Protein AF-A0A7K2FPX6-F1 (afdb_monomer_lite)

Secondary structure (DSSP, 8-state):
------------TT-TT-B-TT--SHHHHHHHHHHHHSTTTSTT--SSS-S-HHHHHHHHHHHHHHT--SS-TT-B-HHHHHHHHTT-

pLDDT: mean 78.89, std 17.48, range [38.59, 93.38]

Sequence (88 aa):
MTITPATTAPADPDGPGTLREGDSGPGVTELRERLLRIPDVFRDGSPSGGYDAVLAEAVARFQVWYGVSGDERGVYGDDTRRALESRT

Foldseek 3Di:
DDDDPPPDQPCDPVGRQKFAAPGDDPSQLVLQVLLVVPPPLLPVGDSDDGLHPSQLSSLLSQCVVQVQDPDDRSIDDDSSVVVSVVPD

Radius of gyration: 13.15 Å; chains: 1; bounding box: 46×28×26 Å

Structure (mmCIF, N/CA/C/O backbone):
data_AF-A0A7K2FPX6-F1
#
_entry.id   AF-A0A7K2FPX6-F1
#
loop_
_atom_site.group_PDB
_atom_site.id
_atom_site.type_symbol
_atom_site.label_atom_id
_atom_site.label_alt_id
_atom_site.label_comp_id
_atom_site.label_asym_id
_atom_site.label_entity_id
_atom_site.label_seq_id
_atom_site.pdbx_PDB_ins_code
_atom_site.Cartn_x
_atom_site.Cartn_y
_atom_site.Cartn_z
_atom_site.occupancy
_atom_site.B_iso_or_equiv
_atom_site.auth_seq_id
_atom_site.auth_comp_id
_atom_site.auth_asym_id
_atom_site.auth_atom_id
_atom_site.pdbx_PDB_model_num
ATOM 1 N N . MET A 1 1 ? 34.452 12.456 -13.156 1.00 45.50 1 MET A N 1
ATOM 2 C CA . MET A 1 1 ? 33.160 12.959 -13.668 1.00 45.50 1 MET A CA 1
ATOM 3 C C . MET A 1 1 ? 32.063 12.447 -12.750 1.00 45.50 1 MET A C 1
ATOM 5 O O . MET A 1 1 ? 32.095 11.285 -12.377 1.00 45.50 1 MET A O 1
ATOM 9 N N . THR A 1 2 ? 31.207 13.353 -12.300 1.00 40.88 2 THR A N 1
ATOM 10 C CA . THR A 1 2 ? 30.126 13.229 -11.309 1.00 40.88 2 THR A CA 1
ATOM 11 C C . THR A 1 2 ? 28.820 12.672 -11.910 1.00 40.88 2 THR A C 1
ATOM 13 O O . THR A 1 2 ? 28.585 12.927 -13.085 1.00 40.88 2 THR A O 1
ATOM 16 N N . ILE A 1 3 ? 27.994 12.027 -11.051 1.00 42.56 3 ILE A N 1
ATOM 17 C CA . ILE A 1 3 ? 26.515 11.774 -11.076 1.00 42.56 3 ILE A CA 1
ATOM 18 C C . ILE A 1 3 ? 25.925 10.991 -12.284 1.00 42.56 3 ILE A C 1
ATOM 20 O O . ILE A 1 3 ? 26.316 11.243 -13.409 1.00 42.56 3 ILE A O 1
ATOM 24 N N . THR A 1 4 ? 24.966 10.047 -12.245 1.00 38.59 4 THR A N 1
ATOM 25 C CA . THR A 1 4 ? 24.047 9.380 -11.279 1.00 38.59 4 THR A CA 1
ATOM 26 C C . THR A 1 4 ? 23.272 8.323 -12.107 1.00 38.59 4 THR A C 1
ATOM 28 O O . THR A 1 4 ? 22.844 8.687 -13.204 1.00 38.59 4 THR A O 1
ATOM 31 N N . PRO A 1 5 ? 23.005 7.074 -11.665 1.00 42.78 5 PRO A N 1
ATOM 32 C CA . PRO A 1 5 ? 22.074 6.203 -12.380 1.00 42.78 5 PRO A CA 1
ATOM 33 C C . PRO A 1 5 ? 20.647 6.488 -11.893 1.00 42.78 5 PRO A C 1
ATOM 35 O O . PRO A 1 5 ? 20.159 5.853 -10.967 1.00 42.78 5 PRO A O 1
ATOM 38 N N . ALA A 1 6 ? 19.977 7.467 -12.492 1.00 45.03 6 ALA A N 1
ATOM 39 C CA . ALA A 1 6 ? 18.525 7.578 -12.399 1.00 45.03 6 ALA A CA 1
ATOM 40 C C . ALA A 1 6 ? 17.971 7.272 -13.786 1.00 45.03 6 ALA A C 1
ATOM 42 O O . ALA A 1 6 ? 17.680 8.177 -14.568 1.00 45.03 6 ALA A O 1
ATOM 43 N N . THR A 1 7 ? 17.900 5.978 -14.112 1.00 42.09 7 THR A N 1
ATOM 44 C CA . THR A 1 7 ? 17.024 5.520 -15.189 1.00 42.09 7 THR A CA 1
ATOM 45 C C . THR A 1 7 ? 15.639 6.032 -14.848 1.00 42.09 7 THR A C 1
ATOM 47 O O . THR A 1 7 ? 15.041 5.672 -13.836 1.00 42.09 7 THR A O 1
ATOM 50 N N . THR A 1 8 ? 15.229 6.973 -15.677 1.00 41.47 8 THR A N 1
ATOM 51 C CA . THR A 1 8 ? 13.956 7.655 -15.734 1.00 41.47 8 THR A CA 1
ATOM 52 C C . THR A 1 8 ? 12.856 6.613 -15.568 1.00 41.47 8 THR A C 1
ATOM 54 O O . THR A 1 8 ? 12.672 5.775 -16.448 1.00 41.47 8 THR A O 1
ATOM 57 N N . ALA A 1 9 ? 12.151 6.634 -14.433 1.00 47.50 9 ALA A N 1
ATOM 58 C CA . ALA A 1 9 ? 10.816 6.056 -14.401 1.00 47.50 9 ALA A CA 1
ATOM 59 C C . ALA A 1 9 ? 10.047 6.747 -15.539 1.00 47.50 9 ALA A C 1
ATOM 61 O O . ALA A 1 9 ? 10.101 7.985 -15.600 1.00 47.50 9 ALA A O 1
ATOM 62 N N . PRO A 1 10 ? 9.439 6.014 -16.485 1.00 42.72 10 PRO A N 1
ATOM 63 C CA . PRO A 1 10 ? 8.562 6.653 -17.446 1.00 42.72 10 PRO A CA 1
ATOM 64 C C . PRO A 1 10 ? 7.518 7.419 -16.631 1.00 42.72 10 PRO A C 1
ATOM 66 O O . PRO A 1 10 ? 6.810 6.862 -15.802 1.00 42.72 10 PRO A O 1
ATOM 69 N N . ALA A 1 11 ? 7.509 8.742 -16.767 1.00 41.69 11 ALA A N 1
ATOM 70 C CA . ALA A 1 11 ? 6.390 9.531 -16.298 1.00 41.69 11 ALA A CA 1
ATOM 71 C C . ALA A 1 11 ? 5.252 9.215 -17.268 1.00 41.69 11 ALA A C 1
ATOM 73 O O . ALA A 1 11 ? 5.188 9.790 -18.356 1.00 41.69 11 ALA A O 1
ATOM 74 N N . ASP A 1 12 ? 4.442 8.216 -16.924 1.00 39.62 12 ASP A N 1
ATOM 75 C CA . ASP A 1 12 ? 3.271 7.836 -17.697 1.00 39.62 12 ASP A CA 1
ATOM 76 C C . ASP A 1 12 ? 2.346 9.047 -17.926 1.00 39.62 12 ASP A C 1
ATOM 78 O O . ASP A 1 12 ? 2.187 9.906 -17.049 1.00 39.62 12 ASP A O 1
ATOM 82 N N . PRO A 1 13 ? 1.707 9.132 -19.106 1.00 40.34 13 PRO A N 1
ATOM 83 C CA . PRO A 1 13 ? 0.802 10.224 -19.463 1.00 40.34 13 PRO A CA 1
ATOM 84 C C . PRO A 1 13 ? -0.496 10.251 -18.632 1.00 40.34 13 PRO A C 1
ATOM 86 O O . PRO A 1 13 ? -1.232 11.232 -18.707 1.00 40.34 13 PRO A O 1
ATOM 89 N N . ASP A 1 14 ? -0.753 9.221 -17.818 1.00 45.47 14 ASP A N 1
ATOM 90 C CA . ASP A 1 14 ? -1.863 9.133 -16.855 1.00 45.47 14 ASP A CA 1
ATOM 91 C C . ASP A 1 14 ? -1.637 9.968 -15.573 1.00 45.47 14 ASP A C 1
ATOM 93 O O . ASP A 1 14 ? -2.503 10.030 -14.700 1.00 45.47 14 ASP A O 1
ATOM 97 N N . GLY A 1 15 ? -0.491 10.649 -15.465 1.00 43.25 15 GLY A N 1
ATOM 98 C CA . GLY A 1 15 ? -0.115 11.492 -14.330 1.00 43.25 15 GLY A CA 1
ATOM 99 C C . GLY A 1 15 ? 1.023 10.884 -13.504 1.00 43.25 15 GLY A C 1
ATOM 100 O O . GLY A 1 15 ? 1.280 9.681 -13.572 1.00 43.25 15 GLY A O 1
ATOM 101 N N . PRO A 1 16 ? 1.753 11.698 -12.717 1.00 51.53 16 PRO A N 1
ATOM 102 C CA . PRO A 1 16 ? 2.907 11.219 -11.969 1.00 51.53 16 PRO A CA 1
ATOM 103 C C . PRO A 1 16 ? 2.509 10.118 -10.967 1.00 51.53 16 PRO A C 1
ATOM 105 O O . PRO A 1 16 ? 1.856 10.363 -9.950 1.00 51.53 16 PRO A O 1
ATOM 108 N N . GLY A 1 17 ? 2.952 8.891 -11.251 1.00 67.06 17 GLY A N 1
ATOM 109 C CA . GLY A 1 17 ? 3.055 7.788 -10.296 1.00 67.06 17 GLY A CA 1
ATOM 110 C C . GLY A 1 17 ? 1.923 6.755 -10.283 1.00 67.06 17 GLY A C 1
ATOM 111 O O . GLY A 1 17 ? 1.787 6.069 -9.266 1.00 67.06 17 GLY A O 1
ATOM 112 N N . THR A 1 18 ? 1.115 6.644 -11.338 1.00 82.69 18 THR A N 1
ATOM 113 C CA . THR A 1 18 ? 0.245 5.468 -11.498 1.00 82.69 18 THR A CA 1
ATOM 114 C C . THR A 1 18 ? 1.086 4.278 -11.962 1.00 8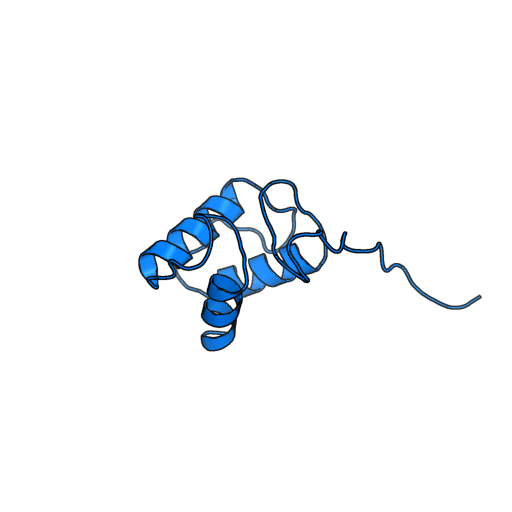2.69 18 THR A C 1
ATOM 116 O O . THR A 1 18 ? 1.807 4.397 -12.945 1.00 82.69 18 THR A O 1
ATOM 119 N N . LEU A 1 19 ? 1.012 3.141 -11.266 1.00 88.06 19 LEU A N 1
ATOM 120 C CA . LEU A 1 19 ? 1.772 1.925 -11.587 1.00 88.06 19 LEU A CA 1
ATOM 121 C C . LEU A 1 19 ? 0.808 0.779 -11.912 1.00 88.06 19 LEU A C 1
ATOM 123 O O . LEU A 1 19 ? -0.185 0.578 -11.210 1.00 88.06 19 LEU A O 1
ATOM 127 N N . ARG A 1 20 ? 1.113 0.013 -12.958 1.00 88.88 20 ARG A N 1
ATOM 128 C CA . ARG A 1 20 ? 0.286 -1.092 -13.473 1.00 88.88 20 ARG A CA 1
ATOM 129 C C . ARG A 1 20 ? 1.159 -2.240 -13.957 1.00 88.88 20 ARG A C 1
ATOM 131 O O . ARG A 1 20 ? 2.369 -2.068 -14.082 1.00 88.88 20 ARG A O 1
ATOM 138 N N . GLU A 1 21 ? 0.544 -3.382 -14.263 1.00 88.62 21 GLU A N 1
ATOM 139 C CA . GLU A 1 21 ? 1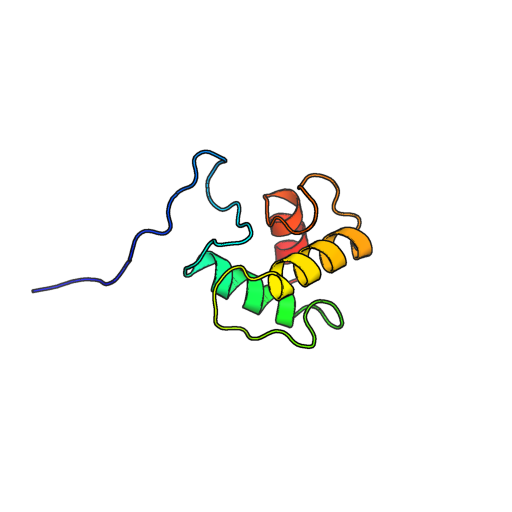.270 -4.566 -14.733 1.00 88.62 21 GLU A CA 1
ATOM 140 C C . GLU A 1 21 ? 2.224 -4.251 -15.896 1.00 88.62 21 GLU A C 1
ATOM 142 O O . GLU A 1 21 ? 1.870 -3.548 -16.843 1.00 88.62 21 GLU A O 1
ATOM 147 N N . GLY A 1 22 ? 3.456 -4.752 -15.789 1.00 85.75 22 GLY A N 1
ATOM 148 C CA . GLY A 1 22 ? 4.547 -4.487 -16.726 1.00 85.75 22 GLY A CA 1
ATOM 149 C C . GLY A 1 22 ? 5.397 -3.259 -16.388 1.00 85.75 22 GLY A C 1
ATOM 150 O O . GLY A 1 22 ? 6.492 -3.132 -16.938 1.00 85.75 22 GLY A O 1
ATOM 151 N N . ASP A 1 23 ? 4.960 -2.393 -15.466 1.00 86.75 23 ASP A N 1
ATOM 152 C CA . ASP A 1 23 ? 5.789 -1.285 -14.991 1.00 86.75 23 ASP A CA 1
ATOM 153 C C . ASP A 1 23 ? 6.990 -1.794 -14.181 1.00 86.75 23 ASP A C 1
ATOM 155 O O . ASP A 1 23 ? 6.976 -2.885 -13.609 1.00 86.75 23 ASP A O 1
ATOM 159 N N . SER A 1 24 ? 8.083 -1.043 -14.155 1.00 83.38 24 SER A N 1
ATOM 160 C CA . SER A 1 24 ? 9.281 -1.412 -13.405 1.00 83.38 24 SER A CA 1
ATOM 161 C C . SER A 1 24 ? 10.072 -0.178 -13.022 1.00 83.38 24 SER A C 1
ATOM 163 O O . SER A 1 24 ? 10.210 0.763 -13.799 1.00 83.38 24 SER A O 1
ATOM 165 N N . GLY A 1 25 ? 10.675 -0.216 -11.837 1.00 82.94 25 GLY A N 1
ATOM 166 C CA . GLY A 1 25 ? 11.517 0.869 -11.357 1.00 82.94 25 GLY A CA 1
ATOM 167 C C . GLY A 1 25 ? 11.318 1.152 -9.873 1.00 82.94 25 GLY A C 1
ATOM 168 O O . GLY A 1 25 ? 10.673 0.375 -9.166 1.00 82.94 25 GLY A O 1
ATOM 169 N N . PRO A 1 26 ? 11.869 2.274 -9.382 1.00 79.62 26 PRO A N 1
ATOM 170 C CA . PRO A 1 26 ? 11.865 2.587 -7.957 1.00 79.62 26 PRO A CA 1
ATOM 171 C C . PRO A 1 26 ? 10.453 2.770 -7.384 1.00 79.62 26 PRO A C 1
ATOM 173 O O . PRO A 1 26 ? 10.229 2.419 -6.231 1.00 79.62 26 PRO A O 1
ATOM 176 N N . GLY A 1 27 ? 9.490 3.250 -8.182 1.00 83.56 27 GLY A N 1
ATOM 177 C CA . GLY A 1 27 ? 8.097 3.384 -7.743 1.00 83.56 27 GLY A CA 1
ATOM 178 C C . GLY A 1 27 ? 7.445 2.039 -7.412 1.00 83.56 27 GLY A C 1
ATOM 179 O O . GLY A 1 27 ? 6.722 1.927 -6.425 1.00 83.56 27 GLY A O 1
ATOM 180 N N . VAL A 1 28 ? 7.746 1.001 -8.195 1.00 88.62 28 VAL A N 1
ATOM 181 C CA . VAL A 1 28 ? 7.214 -0.348 -7.970 1.00 88.62 28 VAL A CA 1
ATOM 182 C C . VAL A 1 28 ? 7.847 -1.007 -6.749 1.00 88.62 28 VAL A C 1
ATOM 184 O O . VAL A 1 28 ? 7.146 -1.646 -5.966 1.00 88.62 28 VAL A O 1
ATOM 187 N N . THR A 1 29 ? 9.153 -0.819 -6.554 1.00 87.50 29 THR A N 1
ATOM 188 C CA . THR A 1 29 ? 9.854 -1.270 -5.345 1.00 87.50 29 THR A CA 1
ATOM 189 C C . THR A 1 29 ? 9.244 -0.636 -4.094 1.00 87.50 29 THR A C 1
ATOM 191 O O . THR A 1 29 ? 8.842 -1.358 -3.186 1.00 87.50 29 THR A O 1
ATOM 194 N N . GLU A 1 30 ? 9.069 0.689 -4.082 1.00 86.44 30 GLU A N 1
ATOM 195 C CA . GLU A 1 30 ? 8.414 1.412 -2.980 1.00 86.44 30 GLU A CA 1
ATOM 196 C C . GLU A 1 30 ? 7.003 0.872 -2.700 1.00 86.44 30 GLU A C 1
ATOM 198 O O . GLU A 1 30 ? 6.636 0.627 -1.550 1.00 86.44 30 GLU A O 1
ATOM 203 N N . LEU A 1 31 ? 6.202 0.643 -3.747 1.00 88.44 31 LEU A N 1
ATOM 204 C CA . LEU A 1 31 ? 4.867 0.061 -3.616 1.00 88.44 31 LEU A CA 1
ATOM 205 C C . LEU A 1 31 ? 4.912 -1.328 -2.965 1.00 88.44 31 LEU A C 1
ATOM 207 O O . LEU A 1 31 ? 4.159 -1.595 -2.026 1.00 88.44 31 LEU A O 1
ATOM 211 N N . ARG A 1 32 ? 5.802 -2.206 -3.440 1.00 90.94 32 ARG A N 1
ATOM 212 C CA . ARG A 1 32 ? 6.001 -3.550 -2.879 1.00 90.94 32 ARG A CA 1
ATOM 213 C C . ARG A 1 32 ? 6.385 -3.477 -1.404 1.00 90.94 32 ARG A C 1
ATOM 215 O O . ARG A 1 32 ? 5.791 -4.180 -0.592 1.00 90.94 32 ARG A O 1
ATOM 222 N N . GLU A 1 33 ? 7.319 -2.602 -1.040 1.00 88.88 33 GLU A N 1
ATOM 223 C CA . GLU A 1 33 ? 7.744 -2.406 0.350 1.00 88.88 33 GLU A CA 1
ATOM 224 C C . GLU A 1 33 ? 6.604 -1.918 1.251 1.00 88.88 33 GLU A C 1
ATOM 226 O O . GLU A 1 33 ? 6.439 -2.421 2.365 1.00 88.88 33 GLU A O 1
ATOM 231 N N . ARG A 1 34 ? 5.771 -0.987 0.774 1.00 89.62 34 ARG A N 1
ATOM 232 C CA . ARG A 1 34 ? 4.591 -0.518 1.521 1.00 89.62 34 ARG A CA 1
ATOM 233 C C . ARG A 1 34 ? 3.551 -1.625 1.681 1.00 89.62 34 ARG A C 1
ATOM 235 O O . ARG A 1 34 ? 3.029 -1.810 2.776 1.00 89.62 34 ARG A O 1
ATOM 242 N N . LEU A 1 35 ? 3.282 -2.399 0.630 1.00 89.75 35 LEU A N 1
ATOM 243 C CA . LEU A 1 35 ? 2.353 -3.532 0.689 1.00 89.75 35 LEU A CA 1
ATOM 244 C C . LEU A 1 35 ? 2.832 -4.641 1.631 1.00 89.75 35 LEU A C 1
ATOM 246 O O . LEU A 1 35 ? 2.003 -5.247 2.303 1.00 89.75 35 LEU A O 1
ATOM 250 N N . LEU A 1 36 ? 4.146 -4.870 1.742 1.00 89.06 36 LEU A N 1
ATOM 251 C CA . LEU A 1 36 ? 4.725 -5.810 2.714 1.00 89.06 36 LEU A CA 1
ATOM 252 C C . LEU A 1 36 ? 4.506 -5.382 4.169 1.00 89.06 36 LEU A C 1
ATOM 254 O O . LEU A 1 36 ? 4.470 -6.232 5.058 1.00 89.06 36 LEU A O 1
ATOM 258 N N . ARG A 1 37 ? 4.348 -4.079 4.432 1.00 88.56 37 ARG A N 1
ATOM 259 C CA . ARG A 1 37 ? 3.997 -3.576 5.770 1.00 88.56 37 ARG A CA 1
ATOM 260 C C . ARG A 1 37 ? 2.532 -3.828 6.120 1.00 88.56 37 ARG A C 1
ATOM 262 O O . ARG A 1 37 ? 2.187 -3.805 7.300 1.00 88.56 37 ARG A O 1
ATOM 269 N N . ILE A 1 38 ? 1.679 -4.082 5.127 1.00 87.19 38 ILE A N 1
ATOM 270 C CA . ILE A 1 38 ? 0.275 -4.415 5.350 1.00 87.19 38 ILE A CA 1
ATOM 271 C C . ILE A 1 38 ? 0.146 -5.935 5.567 1.00 87.19 38 ILE A C 1
ATOM 273 O O . ILE A 1 38 ? 0.391 -6.716 4.642 1.00 87.19 38 ILE A O 1
ATOM 277 N N . PRO A 1 39 ? -0.267 -6.391 6.764 1.00 83.75 39 PRO A N 1
ATOM 278 C CA . PRO A 1 39 ? -0.421 -7.816 7.030 1.00 83.75 39 PRO A CA 1
ATOM 279 C C . PRO A 1 39 ? -1.510 -8.433 6.141 1.00 83.75 39 PRO A C 1
ATOM 281 O O . PRO A 1 39 ? -2.524 -7.803 5.847 1.00 83.75 39 PRO A O 1
ATOM 284 N N . ASP A 1 40 ? -1.289 -9.681 5.719 1.00 85.75 40 ASP A N 1
ATOM 285 C CA . ASP A 1 40 ? -2.200 -10.497 4.896 1.00 85.75 40 ASP A CA 1
ATOM 286 C C . ASP A 1 40 ? -2.500 -10.003 3.463 1.00 85.75 40 ASP A C 1
ATOM 288 O O . ASP A 1 40 ? -3.146 -10.716 2.694 1.00 85.75 40 ASP A O 1
ATOM 292 N N . VAL A 1 41 ? -1.973 -8.848 3.048 1.00 86.44 41 VAL A N 1
ATOM 293 C CA . VAL A 1 41 ? -2.194 -8.311 1.695 1.00 86.44 41 VAL A CA 1
ATOM 294 C C . VAL A 1 41 ? -1.165 -8.820 0.683 1.00 86.44 41 VAL A C 1
ATOM 296 O O . VAL A 1 41 ? -1.553 -9.296 -0.383 1.00 86.44 41 VAL A O 1
ATOM 299 N N . PHE A 1 42 ? 0.131 -8.760 1.009 1.00 87.50 42 PHE A N 1
ATOM 300 C CA . PHE A 1 42 ? 1.220 -9.155 0.102 1.00 87.50 42 PHE A CA 1
ATOM 301 C C . PHE A 1 42 ? 2.130 -10.216 0.730 1.00 87.50 42 PHE A C 1
ATOM 303 O O . PHE A 1 42 ? 3.339 -10.055 0.858 1.00 87.50 42 PHE A O 1
ATOM 310 N N . ARG A 1 43 ? 1.513 -11.315 1.179 1.00 77.56 43 ARG A N 1
ATOM 311 C CA . ARG A 1 43 ? 2.152 -12.319 2.045 1.00 77.56 43 ARG A CA 1
ATOM 312 C C . ARG A 1 43 ? 3.212 -13.185 1.354 1.00 77.56 43 ARG A C 1
ATOM 314 O O . ARG A 1 43 ? 4.172 -13.573 2.005 1.00 77.56 43 ARG A O 1
ATOM 321 N N . ASP A 1 44 ? 3.034 -13.465 0.065 1.00 77.56 44 ASP A N 1
ATOM 322 C CA . ASP A 1 44 ? 3.984 -14.223 -0.776 1.00 77.56 44 ASP A CA 1
ATOM 323 C C . ASP A 1 44 ? 4.863 -13.290 -1.636 1.00 77.56 44 ASP A C 1
ATOM 325 O O . ASP A 1 44 ? 5.564 -13.701 -2.556 1.00 77.56 44 ASP A O 1
ATOM 329 N N . GLY A 1 45 ? 4.783 -11.987 -1.365 1.00 77.06 45 GLY A N 1
ATOM 330 C CA . GLY A 1 45 ? 5.424 -10.956 -2.155 1.00 77.06 45 GLY A CA 1
ATOM 331 C C . GLY A 1 45 ? 6.915 -10.808 -1.883 1.00 77.06 45 GLY A C 1
ATOM 332 O O . GLY A 1 45 ? 7.392 -11.015 -0.769 1.00 77.06 45 GLY A O 1
ATOM 333 N N . SER A 1 46 ? 7.650 -10.360 -2.899 1.00 81.50 46 SER A N 1
ATOM 334 C CA . SER A 1 46 ? 9.041 -9.928 -2.756 1.00 81.50 46 SER A CA 1
ATOM 335 C C . SER A 1 46 ? 9.127 -8.400 -2.827 1.00 81.50 46 SER A C 1
ATOM 337 O O . SER A 1 46 ? 8.467 -7.808 -3.690 1.00 81.50 46 SER A O 1
ATOM 339 N N . PRO A 1 47 ? 9.971 -7.743 -2.001 1.00 77.69 47 PRO A N 1
ATOM 340 C CA . PRO A 1 47 ? 10.191 -6.297 -2.089 1.00 77.69 47 PRO A CA 1
ATOM 341 C C . PRO A 1 47 ? 10.832 -5.888 -3.423 1.00 77.69 47 PRO A C 1
ATOM 343 O O . PRO A 1 47 ? 10.775 -4.728 -3.807 1.00 77.69 47 PRO A O 1
ATOM 346 N N . SER A 1 48 ? 11.439 -6.831 -4.149 1.00 80.00 48 SER A N 1
ATOM 347 C CA . SER A 1 48 ? 12.217 -6.565 -5.362 1.00 80.00 48 SER A CA 1
ATOM 348 C C . SER A 1 48 ? 11.579 -7.209 -6.591 1.00 80.00 48 SER A C 1
ATOM 350 O O . SER A 1 48 ? 11.250 -8.395 -6.557 1.00 80.00 48 SER A O 1
ATOM 352 N N . GLY A 1 49 ? 11.432 -6.445 -7.676 1.00 85.81 49 GLY A N 1
ATOM 353 C CA . GLY A 1 49 ? 10.903 -6.904 -8.968 1.00 85.81 49 GLY A CA 1
ATOM 354 C C . GLY A 1 49 ? 10.004 -5.859 -9.637 1.00 85.81 49 GLY A C 1
ATOM 355 O O . GLY A 1 49 ? 9.893 -4.738 -9.146 1.00 85.81 49 GLY A O 1
ATOM 356 N N . GLY A 1 50 ? 9.394 -6.224 -10.766 1.00 89.69 50 GLY A N 1
ATOM 357 C CA . GLY A 1 50 ? 8.532 -5.337 -11.554 1.00 89.69 50 GLY A CA 1
ATOM 358 C C . GLY A 1 50 ? 7.099 -5.271 -11.032 1.00 89.69 50 GLY A C 1
ATOM 359 O O . GLY A 1 50 ? 6.797 -5.663 -9.914 1.00 89.69 50 GLY A O 1
ATOM 360 N N . TYR A 1 51 ? 6.164 -4.742 -11.797 1.00 90.19 51 TYR A N 1
ATOM 361 C CA . TYR A 1 51 ? 4.752 -4.816 -11.456 1.00 90.19 51 TYR A CA 1
ATOM 362 C C . TYR A 1 51 ? 4.211 -6.079 -12.114 1.00 90.19 51 TYR A C 1
ATOM 364 O O . TYR A 1 51 ? 3.732 -6.060 -13.240 1.00 90.19 51 TYR A O 1
ATOM 372 N N . ASP A 1 52 ? 4.393 -7.209 -11.442 1.00 90.56 52 ASP A N 1
ATOM 373 C CA . ASP A 1 52 ? 3.956 -8.516 -11.925 1.00 90.56 52 ASP A CA 1
ATOM 374 C C . ASP A 1 52 ? 2.514 -8.800 -11.477 1.00 90.56 52 ASP A C 1
ATOM 376 O O . ASP A 1 52 ? 2.001 -8.150 -10.560 1.00 90.56 52 ASP A O 1
ATOM 380 N N . ALA A 1 53 ? 1.896 -9.842 -12.035 1.00 90.44 53 ALA A N 1
ATOM 381 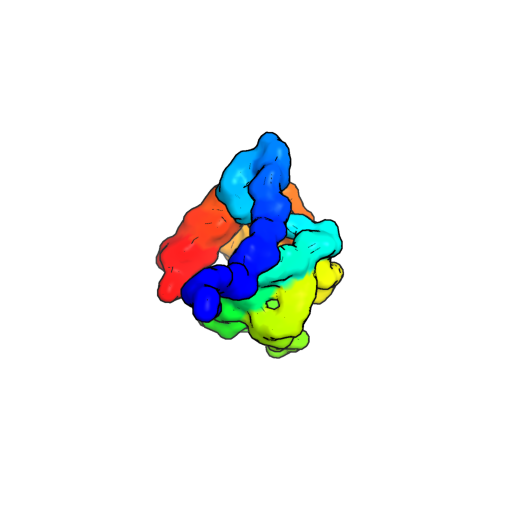C CA . ALA A 1 53 ? 0.546 -10.278 -11.668 1.00 90.44 53 ALA A CA 1
ATOM 382 C C . ALA A 1 53 ? 0.364 -10.485 -10.149 1.00 90.44 53 ALA A C 1
ATOM 384 O O . ALA A 1 53 ? -0.678 -10.149 -9.595 1.00 90.44 53 ALA A O 1
ATOM 385 N N . VAL A 1 54 ? 1.397 -10.968 -9.445 1.00 90.94 54 VAL A N 1
ATOM 386 C CA . VAL A 1 54 ? 1.3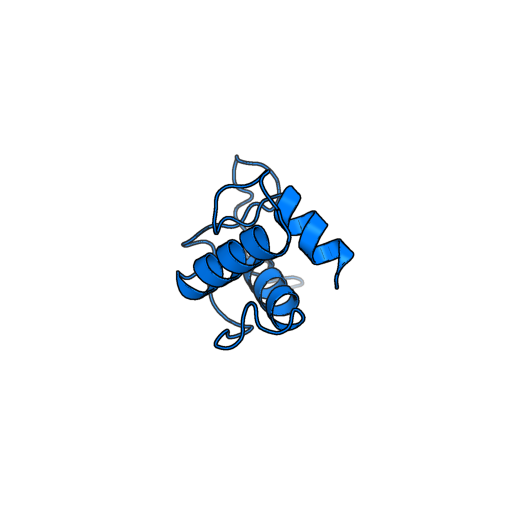66 -11.148 -7.979 1.00 90.94 54 VAL A CA 1
ATOM 387 C C . VAL A 1 54 ? 1.211 -9.808 -7.252 1.00 90.94 54 VAL A C 1
ATOM 389 O O . VAL A 1 54 ? 0.482 -9.715 -6.264 1.00 90.94 54 VAL A O 1
ATOM 392 N N . LEU A 1 55 ? 1.877 -8.756 -7.741 1.00 91.25 55 LEU A N 1
ATOM 393 C CA . LEU A 1 55 ? 1.746 -7.416 -7.174 1.00 91.25 55 LEU A CA 1
ATOM 394 C C . LEU A 1 55 ? 0.376 -6.816 -7.499 1.00 91.25 55 LEU A C 1
ATOM 396 O O . LEU A 1 55 ? -0.261 -6.254 -6.610 1.00 91.25 55 LEU A O 1
ATOM 400 N N . ALA A 1 56 ? -0.093 -6.985 -8.737 1.00 92.50 56 ALA A N 1
ATOM 401 C CA . ALA A 1 56 ? -1.421 -6.547 -9.156 1.00 92.50 56 ALA A CA 1
ATOM 402 C C . ALA A 1 56 ? -2.523 -7.194 -8.299 1.00 92.50 56 ALA A C 1
ATOM 404 O O . ALA A 1 56 ? -3.417 -6.509 -7.807 1.00 92.50 56 ALA A O 1
ATOM 405 N N . GLU A 1 57 ? -2.430 -8.500 -8.031 1.00 92.19 57 GLU A N 1
ATOM 406 C CA . GLU A 1 57 ? -3.359 -9.205 -7.143 1.00 92.19 57 GLU A CA 1
ATOM 407 C C . GLU A 1 57 ? -3.309 -8.685 -5.703 1.00 92.19 57 GLU A C 1
ATOM 409 O O . GLU A 1 57 ? -4.350 -8.551 -5.054 1.00 92.19 57 GLU A O 1
ATOM 414 N N . ALA A 1 58 ? -2.119 -8.369 -5.191 1.00 91.94 58 ALA A N 1
ATOM 415 C CA . ALA A 1 58 ? -1.965 -7.799 -3.858 1.00 91.94 58 ALA A CA 1
ATOM 416 C C . ALA A 1 58 ? -2.590 -6.404 -3.759 1.00 91.94 58 ALA A C 1
ATOM 418 O O . ALA A 1 58 ? -3.322 -6.123 -2.810 1.00 91.94 58 ALA A O 1
ATOM 419 N N . VAL A 1 59 ? -2.377 -5.556 -4.769 1.00 92.56 59 VAL A N 1
ATOM 420 C CA . VAL A 1 59 ? -3.023 -4.243 -4.878 1.00 92.56 59 VAL A CA 1
ATOM 421 C C . VAL A 1 59 ? -4.538 -4.395 -4.981 1.00 92.56 59 VAL A C 1
ATOM 423 O O . VAL A 1 59 ? -5.265 -3.746 -4.235 1.00 92.56 59 VAL A O 1
ATOM 426 N N . ALA A 1 60 ? -5.036 -5.306 -5.818 1.00 92.62 60 ALA A N 1
ATOM 427 C CA . ALA A 1 60 ? -6.467 -5.566 -5.937 1.00 92.62 60 ALA A CA 1
ATOM 428 C C . ALA A 1 60 ? -7.073 -6.042 -4.608 1.00 92.62 60 ALA A C 1
ATOM 430 O O . ALA A 1 60 ? -8.161 -5.609 -4.221 1.00 92.62 60 ALA A O 1
ATOM 431 N N . ARG A 1 61 ? -6.373 -6.917 -3.877 1.00 92.75 61 ARG A N 1
ATOM 432 C CA . ARG A 1 61 ? -6.799 -7.387 -2.553 1.00 92.75 61 ARG A CA 1
ATOM 433 C C . ARG A 1 61 ? -6.812 -6.247 -1.538 1.00 92.75 61 ARG A C 1
ATOM 435 O O . ARG A 1 61 ? -7.804 -6.106 -0.825 1.00 92.75 61 ARG A O 1
ATOM 442 N N . PHE A 1 62 ? -5.774 -5.412 -1.521 1.00 91.88 62 PHE A N 1
ATOM 443 C CA . PHE A 1 62 ? -5.722 -4.199 -0.706 1.00 91.88 62 PHE A CA 1
ATOM 444 C C . PHE A 1 62 ? -6.924 -3.294 -0.993 1.00 91.88 62 PHE A C 1
ATOM 446 O O . PHE A 1 62 ? -7.665 -2.937 -0.080 1.00 91.88 62 PHE A O 1
ATOM 453 N N . GLN A 1 63 ? -7.167 -2.974 -2.262 1.00 93.38 63 GLN A N 1
ATOM 454 C CA . GLN A 1 63 ? -8.259 -2.095 -2.664 1.00 93.38 63 GLN A CA 1
ATOM 455 C C . GLN A 1 63 ? -9.618 -2.630 -2.202 1.00 93.38 63 GLN A C 1
ATOM 457 O O . GLN A 1 63 ? -10.398 -1.891 -1.610 1.00 93.38 63 GLN A O 1
ATOM 462 N N . VAL A 1 64 ? -9.874 -3.932 -2.371 1.00 92.88 64 VAL A N 1
ATOM 463 C CA . VAL A 1 64 ? -11.116 -4.567 -1.903 1.00 92.88 64 VAL A CA 1
ATOM 464 C C . VAL A 1 64 ? -11.246 -4.515 -0.383 1.00 92.88 64 VAL A C 1
ATOM 466 O O . VAL A 1 64 ? -12.309 -4.175 0.129 1.00 92.88 64 VAL A O 1
ATOM 469 N N . TRP A 1 65 ? -10.186 -4.852 0.351 1.00 91.94 65 TRP A N 1
ATOM 470 C CA . TRP A 1 65 ? -10.221 -4.907 1.816 1.00 91.94 65 TRP A CA 1
ATOM 471 C C . TRP A 1 65 ? -10.401 -3.534 2.454 1.00 91.94 65 TRP A C 1
ATOM 473 O O . TRP A 1 65 ? -11.081 -3.408 3.470 1.00 91.94 65 TRP A O 1
ATOM 483 N N . TYR A 1 66 ? -9.807 -2.509 1.849 1.00 89.00 66 TYR A N 1
ATOM 484 C CA . TYR A 1 66 ? -9.831 -1.145 2.363 1.00 89.00 66 TYR A CA 1
ATOM 485 C C . TYR A 1 66 ? -10.858 -0.241 1.673 1.00 89.00 66 TYR A C 1
ATOM 487 O O . TYR A 1 66 ? -10.924 0.943 2.000 1.00 89.00 66 TYR A O 1
ATOM 495 N N . GLY A 1 67 ? -11.672 -0.785 0.764 1.00 90.75 67 GLY A N 1
ATOM 496 C CA . GLY A 1 67 ? -12.747 -0.058 0.084 1.00 90.75 67 GLY A CA 1
ATOM 497 C C . GLY A 1 67 ? -12.267 1.005 -0.908 1.00 90.75 67 GLY A C 1
ATOM 498 O O . GLY A 1 67 ? -12.995 1.956 -1.184 1.00 90.75 67 GLY A O 1
ATOM 499 N N . VAL A 1 68 ? -11.054 0.869 -1.443 1.00 90.56 68 VAL A N 1
ATOM 500 C CA . VAL A 1 68 ? -10.516 1.777 -2.461 1.00 90.56 68 VAL A CA 1
ATOM 501 C C . VAL A 1 68 ? -11.216 1.485 -3.787 1.00 90.56 68 VAL A C 1
ATOM 503 O O . VAL A 1 68 ? -11.135 0.371 -4.297 1.00 90.56 68 VAL A O 1
ATOM 506 N N . SER A 1 69 ? -11.932 2.474 -4.320 1.00 81.25 69 SER A N 1
ATOM 507 C CA . SER A 1 69 ? -12.7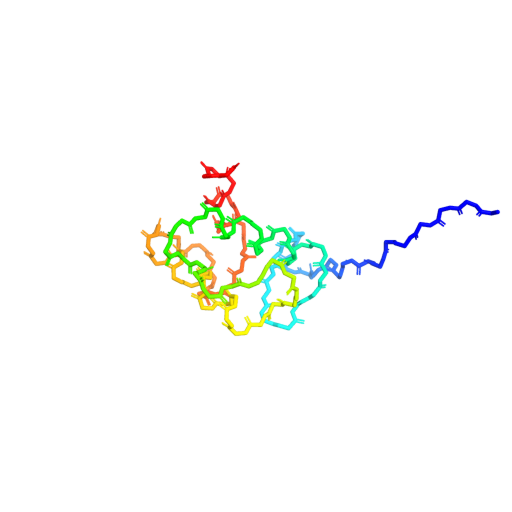48 2.322 -5.539 1.00 81.25 69 SER A CA 1
ATOM 508 C C . SER A 1 69 ? -12.437 3.369 -6.618 1.00 81.25 69 SER A C 1
ATOM 510 O O . SER A 1 69 ? -13.064 3.341 -7.673 1.00 81.25 69 SER A O 1
ATOM 512 N N . GLY A 1 70 ? -11.518 4.305 -6.349 1.00 80.25 70 GLY A N 1
ATOM 513 C CA . GLY A 1 70 ? -11.141 5.374 -7.283 1.00 80.25 70 GLY A CA 1
ATOM 514 C C . GLY A 1 70 ? -10.180 4.932 -8.389 1.00 80.25 70 GLY A C 1
ATOM 515 O O . GLY A 1 70 ? -10.151 5.552 -9.447 1.00 80.25 70 GLY A O 1
ATOM 516 N N . ASP A 1 71 ? -9.457 3.831 -8.175 1.00 85.44 71 ASP A N 1
ATOM 517 C CA . ASP A 1 71 ? -8.522 3.267 -9.148 1.00 85.44 71 ASP A CA 1
ATOM 518 C C . ASP A 1 71 ? -9.037 1.950 -9.734 1.00 85.44 71 ASP A C 1
ATOM 520 O O . ASP A 1 71 ? -9.846 1.238 -9.127 1.00 85.44 71 ASP A O 1
ATOM 524 N N . GLU A 1 72 ? -8.516 1.592 -10.908 1.00 88.38 72 GLU A N 1
ATOM 525 C CA . GLU A 1 72 ? -8.743 0.272 -11.488 1.00 88.38 72 GLU A CA 1
ATOM 526 C C . GLU A 1 72 ? -8.179 -0.833 -10.577 1.00 88.38 72 GLU A C 1
ATOM 528 O O . GLU A 1 72 ? -7.174 -0.668 -9.873 1.00 88.38 72 GLU A O 1
ATOM 533 N N . ARG A 1 73 ? -8.856 -1.986 -10.566 1.00 88.31 73 ARG A N 1
ATOM 534 C CA . ARG A 1 73 ? -8.487 -3.095 -9.686 1.00 88.31 73 ARG A CA 1
ATOM 535 C C . ARG A 1 73 ? -7.110 -3.638 -10.035 1.00 88.31 73 ARG A C 1
ATOM 537 O O . ARG A 1 73 ? -6.905 -4.131 -11.137 1.00 88.31 73 ARG A O 1
ATOM 544 N N . GLY A 1 74 ? -6.211 -3.633 -9.056 1.00 89.62 74 GLY A N 1
ATOM 545 C CA . GLY A 1 74 ? -4.832 -4.069 -9.258 1.00 89.62 74 GLY A CA 1
ATOM 546 C C . GLY A 1 74 ? -3.976 -3.053 -10.009 1.00 89.62 74 GLY A C 1
ATOM 547 O O . GLY A 1 74 ? -2.917 -3.423 -10.498 1.00 89.62 74 GLY A O 1
ATOM 548 N N . VAL A 1 75 ? -4.425 -1.797 -10.093 1.00 91.12 75 VAL A N 1
ATOM 549 C CA . VAL A 1 75 ? -3.639 -0.647 -10.549 1.00 91.12 75 VAL A CA 1
ATOM 550 C C . VAL A 1 75 ? -3.385 0.262 -9.357 1.00 91.12 75 VAL A C 1
ATOM 552 O O . VAL A 1 75 ? -4.293 0.609 -8.608 1.00 91.12 75 VAL A O 1
ATOM 555 N N . TYR A 1 76 ? -2.136 0.663 -9.166 1.00 89.06 76 TYR A N 1
ATOM 556 C CA . TYR A 1 76 ? -1.770 1.602 -8.118 1.00 89.06 76 TYR A CA 1
ATOM 557 C C . TYR A 1 76 ? -1.896 3.027 -8.644 1.00 89.06 76 TYR A C 1
ATOM 559 O O . TYR A 1 76 ? -0.956 3.539 -9.244 1.00 89.06 76 TYR A O 1
ATOM 567 N N . GLY A 1 77 ? -3.054 3.648 -8.442 1.00 88.25 77 GLY A N 1
ATOM 568 C CA . GLY A 1 77 ? -3.267 5.067 -8.725 1.00 88.25 77 GLY A CA 1
ATOM 569 C C . GLY A 1 77 ? -3.267 5.926 -7.457 1.00 88.25 77 GLY A C 1
ATOM 570 O O . GLY A 1 77 ? -2.732 5.527 -6.417 1.00 88.25 77 GLY A O 1
ATOM 571 N N . ASP A 1 78 ? -3.817 7.138 -7.548 1.00 87.25 78 ASP A N 1
ATOM 572 C CA . ASP A 1 78 ? -3.745 8.131 -6.466 1.00 87.25 78 ASP A CA 1
ATOM 573 C C . ASP A 1 78 ? -4.549 7.711 -5.229 1.00 87.25 78 ASP A C 1
ATOM 575 O O . ASP A 1 78 ? -4.077 7.858 -4.102 1.00 87.25 78 ASP A O 1
ATOM 579 N N . ASP A 1 79 ? -5.724 7.116 -5.420 1.00 88.81 79 ASP A N 1
ATOM 580 C CA . ASP A 1 79 ? -6.599 6.676 -4.331 1.00 88.81 79 ASP A CA 1
ATOM 581 C C . ASP A 1 79 ? -5.931 5.563 -3.500 1.00 88.81 79 ASP A C 1
ATOM 583 O O . ASP A 1 79 ? -5.865 5.611 -2.267 1.00 88.81 79 ASP A O 1
ATOM 587 N N . THR A 1 80 ? -5.344 4.586 -4.186 1.00 89.94 80 THR A N 1
ATOM 588 C CA . THR A 1 80 ? -4.606 3.458 -3.615 1.00 89.94 80 THR A CA 1
ATOM 589 C C . THR A 1 80 ? -3.321 3.935 -2.953 1.00 89.94 80 THR A C 1
ATOM 591 O O . THR A 1 80 ? -2.990 3.472 -1.859 1.00 89.94 80 THR A O 1
ATOM 594 N N . ARG A 1 81 ? -2.623 4.897 -3.568 1.00 87.31 81 ARG A N 1
ATOM 595 C CA . ARG A 1 81 ? -1.457 5.564 -2.983 1.00 87.31 81 ARG A CA 1
ATOM 596 C C . ARG A 1 81 ? -1.811 6.233 -1.669 1.00 87.31 81 ARG A C 1
ATOM 598 O O . ARG A 1 81 ? -1.217 5.889 -0.652 1.00 87.31 81 ARG A O 1
ATOM 605 N N . ARG A 1 82 ? -2.806 7.120 -1.657 1.00 86.81 82 ARG A N 1
ATOM 606 C CA . ARG A 1 82 ? -3.234 7.822 -0.438 1.00 86.81 82 ARG A CA 1
ATOM 607 C C . ARG A 1 82 ? -3.680 6.846 0.639 1.00 86.81 82 ARG A C 1
ATOM 609 O O . ARG A 1 82 ? -3.398 7.047 1.822 1.00 86.81 82 ARG A O 1
ATOM 616 N N . ALA A 1 83 ? -4.352 5.771 0.237 1.00 88.50 83 ALA A N 1
ATOM 617 C CA . ALA A 1 83 ? -4.746 4.706 1.138 1.00 88.50 83 ALA A CA 1
ATOM 618 C C . ALA A 1 83 ? -3.530 3.991 1.756 1.00 88.50 83 ALA A C 1
ATOM 620 O O . ALA A 1 83 ? -3.524 3.784 2.970 1.00 88.50 83 ALA A O 1
ATOM 621 N N . LEU A 1 84 ? -2.511 3.633 0.973 1.00 86.75 84 LEU A N 1
ATOM 622 C CA . LEU A 1 84 ? -1.278 3.026 1.483 1.00 86.75 84 LEU A CA 1
ATOM 623 C C . LEU A 1 84 ? -0.492 4.000 2.370 1.00 86.75 84 LEU A C 1
ATOM 625 O O . LEU A 1 84 ? -0.109 3.626 3.472 1.00 86.75 84 LEU A O 1
ATOM 629 N N . GLU A 1 85 ? -0.328 5.252 1.944 1.00 83.94 85 GLU A N 1
ATOM 630 C CA . GLU A 1 85 ? 0.384 6.316 2.675 1.00 83.94 85 GLU A CA 1
ATOM 631 C C . GLU A 1 85 ? -0.258 6.670 4.012 1.00 83.94 85 GLU A C 1
ATOM 633 O O . GLU A 1 85 ? 0.431 6.988 4.970 1.00 83.94 85 GLU A O 1
ATOM 638 N N . SER A 1 86 ? -1.581 6.568 4.126 1.00 85.69 86 SER A N 1
ATOM 639 C CA . SER A 1 86 ? -2.260 6.790 5.410 1.00 85.69 86 SER A CA 1
ATOM 640 C C . SER A 1 86 ? -2.012 5.662 6.423 1.00 85.69 86 SER A C 1
ATOM 642 O O . SER A 1 86 ? -2.465 5.751 7.563 1.00 85.69 86 SER A O 1
ATOM 644 N N . ARG A 1 87 ? -1.367 4.567 6.003 1.00 79.69 87 ARG A N 1
ATOM 645 C CA . ARG A 1 87 ? -1.223 3.319 6.766 1.00 79.69 87 ARG A CA 1
ATOM 646 C C . ARG A 1 87 ? 0.236 2.901 6.980 1.00 79.69 87 ARG A C 1
ATOM 648 O O . ARG A 1 87 ? 0.463 1.954 7.730 1.00 79.69 87 ARG A O 1
ATOM 655 N N . THR A 1 88 ? 1.200 3.582 6.355 1.00 73.81 88 THR A N 1
ATOM 656 C CA . THR A 1 88 ? 2.640 3.289 6.434 1.00 73.81 88 THR A CA 1
ATOM 657 C C . THR A 1 88 ? 3.471 4.532 6.687 1.00 73.81 88 THR A C 1
ATOM 659 O O . THR A 1 88 ? 4.579 4.331 7.236 1.00 73.81 88 THR A O 1
#

=== Feature glossary ===
Legend for the data blocks above and below:

— What the protein is —

The amino-acid sequence is the protein's primary structure: the linear order of residues from the N-terminus to the C-terminus, written in one-letter code. Everything else here — the 3D coordinates, the secondary structure, the domain annotations — is ultimately a consequence of this string.

Functional annotations link the protein to curated databases. InterPro entries identify conserved domains and families by matching the sequence against member-database signatures (Pfam, PROSITE, CDD, …). Gene Ontology (GO) terms describe molecular function, biological process, and cellular component in a controlled vocabulary. CATH places the structure in a hierarchical fold classification (Class/Architecture/Topology/Homologous-superfamily). The organism is the source species.

— Where its atoms are —

Atomic coordinates in PDBx/mmCIF format — the same representation the Protein Data Bank distributes. Each line of the _atom_site loop places one backbone atom in Cartesian space (units: ångströms, origin: arbitrary).

The six renders are orthographic views along the three Cartesian axes in both directions. Representation (cartoon, sticks, or surface) and color scheme (sequence-rainbow or by-chain) vary across proteins so the training set covers all the common visualization conventions.

— Local backbone conformation —

Eight-state secondary structure (DSSP): H is the canonical α-helix, G the tighter 3₁₀-helix, I the wider π-helix; E/B are β-structure, T and S are turns and bends, and '-' is everything else. DSSP derives these from the pattern of main-chain N–H···O=C hydrogen bonds, not from the sequence.

Three-state secondary structure (P-SEA) collapses the eight DSSP classes into helix (a), strand (b), and coil (c). P-SEA assigns these from Cα geometry alone — distances and angles — without requiring backbone oxygens, so it works on any Cα trace.

φ (phi) and ψ (psi) are the two rotatable backbone dihedrals per residue: φ is the C(i-1)–N–Cα–C torsion, ψ is the N–Cα–C–N(i+1) torsion, both in degrees on (−180°, 180°]. α-helical residues cluster near (−60°, −45°); β-strand residues near (−120°, +130°). A Ramachandran plot is simply a scatter of (φ, ψ) for every residue.

— Global shape and packing —

The geometric summary reports three shape descriptors. Rg (radius of gyration) measures how spread out the Cα atoms are about their centre of mass; compact globular proteins have small Rg, elongated or unfolded ones large. Cα contacts (<8 Å, |i−j|>4) count long-range residue pairs in spatial proximity — high for tightly packed folds, near zero for rods or random coil. The bounding-box extents give the protein's footprint along x, y, z in Å.

SASA measures how much of the protein is reachable by solvent. It is computed by rolling a water-sized probe over the atomic surface and summing the exposed area (Å²). Per-residue SASA distinguishes core (buried, low SASA) from surface (exposed, high SASA) residues; total SASA is a whole-molecule size measure.

Plot images: a contact map (which residues are close in 3D, as an N×N binary image), a Ramachandran scatter (backbone torsion angles, revealing secondary-structure composition at a glance), and — for AlphaFold structures — a PAE heatmap (pairwise prediction confidence).

— Structural neighborhood —

A 3Di character summarizes, for each residue, the relative orientation of the Cα frame of its nearest spatial neighbor. Because it encodes fold topology rather than chemistry, 3Di alignments detect remote structural similarity that sequence alignment misses.

The Foldseek neighbor list gives the closest experimentally determined structures in the PDB, ranked by structural alignment. TM-score near 1 means near-identical fold; near 0.3 means only rough topology match. This is how one finds what a novel AlphaFold prediction most resembles in the solved-structure universe.

— Confidence and disorder —

For AlphaFold models, the B-factor field carries pLDDT — the model's own estimate of local accuracy on a 0–100 scale. Regions with pLDDT<50 should be treated as essentially unmodeled; they often correspond to intrinsically disordered segments.

Crystallographic B-factors measure how much each atom's electron density is smeared out, in Å². They rise in mobile loops and surface residues and fall in the buried interior. In AlphaFold models this column is repurposed to hold pLDDT instead.

Predicted Aligned Error (PAE) is an AlphaFold confidence matrix: entry (i, j) is the expected error in the position of residue j, in ångströms, when the prediction is superimposed on the true structure at residue i. Low PAE within a block of residues means that block is internally rigid and well-predicted; high PAE between two blocks means their relative placement is uncertain even if each block individually is co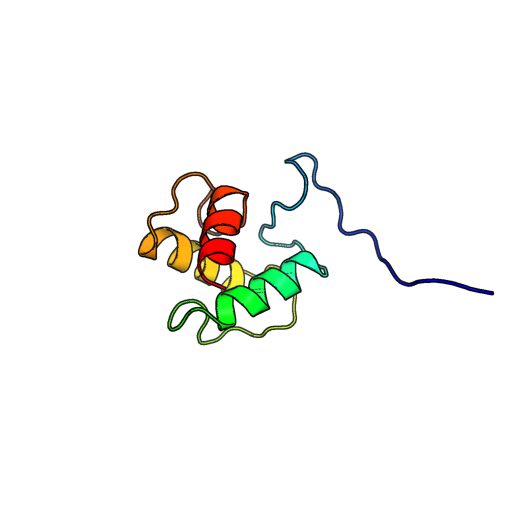nfident.